Protein AF-A0A836S5X8-F1 (afdb_monomer_lite)

Secondary structure (DSSP, 8-state):
--SHHHHHHHHHHHHTT-HHHHHHT--S-HHHHHHHHTTTS-HHHHHHHHHHTT--HHHHHHHHHHHHTHHHHHT-TTS-HHHHHHHHHHTTTTTSHHHHHHHHHHHHHTT---HHHHHHHHHHHT--GGGS-GGGHHHHHHHHHHHHHT--

Sequence (152 aa):
MSQFTNHLGLRYRYFQKNNFEFLDNLNTENEIKFALWLLNYQDFEIKNICKKLSVPKKYKELAVFGNGFKGFAANFENKTPSQKLEFFNKTDSTRRVERFDKILKVWQLVGIDTKNITQTNTKIKNIDIKKMNMENIIIELKNAKLKICSSL

Foldseek 3Di:
DDDLLVVLQVLLVVCVVPVVVSLVPDPDDPLLSLLLSLAPPDLVVLVVVCVVVVNDPLSSLLNNLLRVCLVCLLCVVVDALVRLLVNCVVNVCLPPVVSNVSSLVSNVSNNRDCPLVVVLSVQLNPPDLVPDDPVPSVVVSVVSSSVSSVPD

pLDDT: mean 87.98, std 14.94, range [31.3, 98.0]

Radius of gyration: 17.33 Å; chains: 1; bounding box: 40×40×46 Å

Structure (mmCIF, N/CA/C/O backbone):
data_AF-A0A836S5X8-F1
#
_entry.id   AF-A0A836S5X8-F1
#
loop_
_atom_site.group_PDB
_atom_site.id
_atom_site.type_symbol
_atom_site.label_atom_id
_atom_site.label_alt_id
_atom_site.label_comp_id
_atom_site.label_asym_id
_atom_site.label_entity_id
_atom_site.label_seq_id
_atom_site.pdbx_PDB_ins_code
_atom_site.Cartn_x
_atom_site.Cartn_y
_atom_site.Cartn_z
_atom_site.occupancy
_atom_site.B_iso_or_equiv
_atom_site.auth_seq_id
_atom_site.auth_comp_id
_atom_site.auth_asym_id
_atom_site.auth_atom_id
_atom_site.pdbx_PDB_model_num
ATOM 1 N N . MET A 1 1 ? 1.441 -23.766 0.324 1.00 43.16 1 MET A N 1
ATOM 2 C CA . MET A 1 1 ? 1.701 -22.337 0.009 1.00 43.16 1 MET A CA 1
ATOM 3 C C . MET A 1 1 ? 2.708 -22.195 -1.149 1.00 43.16 1 MET A C 1
ATOM 5 O O . MET A 1 1 ? 3.751 -21.589 -0.970 1.00 43.16 1 MET A O 1
ATOM 9 N N . SER A 1 2 ? 2.466 -22.795 -2.328 1.00 46.53 2 SER A N 1
ATOM 10 C CA . SER A 1 2 ? 3.604 -23.406 -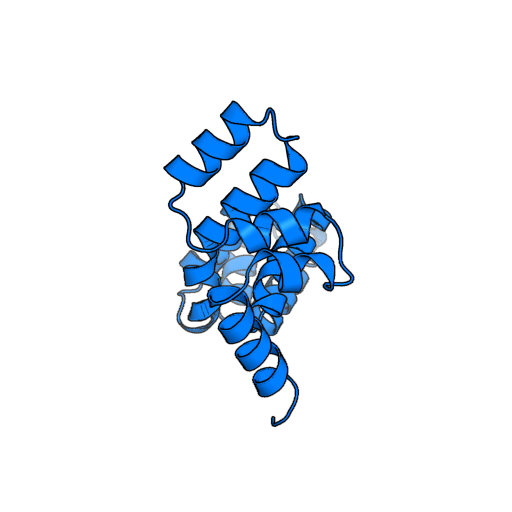3.055 1.00 46.53 2 SER A CA 1
ATOM 11 C C . SER A 1 2 ? 3.786 -23.140 -4.563 1.00 46.53 2 SER A C 1
ATOM 13 O O . SER A 1 2 ? 4.683 -23.750 -5.134 1.00 46.53 2 SER A O 1
ATOM 15 N N . GLN A 1 3 ? 3.028 -22.277 -5.253 1.00 31.30 3 GLN A N 1
ATOM 16 C CA . GLN A 1 3 ? 3.275 -22.065 -6.705 1.00 31.30 3 GLN A CA 1
ATOM 17 C C . GLN A 1 3 ? 3.188 -20.603 -7.183 1.00 31.30 3 GLN A C 1
ATOM 19 O O . GLN A 1 3 ? 3.978 -20.195 -8.033 1.00 31.30 3 GLN A O 1
ATOM 24 N N . PHE A 1 4 ? 2.323 -19.772 -6.592 1.00 34.41 4 PHE A N 1
ATOM 25 C CA . PHE A 1 4 ? 2.141 -18.375 -7.026 1.00 34.41 4 PHE A CA 1
ATOM 26 C C . PHE A 1 4 ? 3.305 -17.434 -6.669 1.00 34.41 4 PHE A C 1
ATOM 28 O O . PHE A 1 4 ? 3.692 -16.592 -7.479 1.00 34.41 4 PHE A O 1
ATOM 35 N N . THR A 1 5 ? 3.912 -17.599 -5.492 1.00 39.84 5 THR A N 1
ATOM 36 C CA . THR A 1 5 ? 5.063 -16.800 -5.033 1.00 39.84 5 THR A CA 1
ATOM 37 C C . THR A 1 5 ? 6.324 -17.054 -5.860 1.00 39.84 5 THR A C 1
ATOM 39 O O . THR A 1 5 ? 7.080 -16.121 -6.127 1.00 39.84 5 THR A O 1
ATOM 42 N N . ASN A 1 6 ? 6.515 -18.283 -6.354 1.00 46.81 6 ASN A N 1
ATOM 43 C CA . ASN A 1 6 ? 7.662 -18.622 -7.198 1.00 46.81 6 ASN A CA 1
ATOM 44 C C . ASN A 1 6 ? 7.575 -17.970 -8.586 1.00 46.81 6 ASN A C 1
ATOM 46 O O . ASN A 1 6 ? 8.584 -17.473 -9.080 1.00 46.81 6 ASN A O 1
ATOM 50 N N . HIS A 1 7 ? 6.390 -17.898 -9.207 1.00 51.22 7 HIS A N 1
ATOM 51 C CA . HIS A 1 7 ? 6.276 -17.307 -10.546 1.00 51.22 7 HIS A CA 1
ATOM 52 C C . HIS A 1 7 ? 6.447 -15.776 -10.539 1.00 51.22 7 HIS A C 1
ATOM 54 O O . HIS A 1 7 ? 7.128 -15.234 -11.410 1.00 51.22 7 HIS A O 1
ATOM 60 N N . LEU A 1 8 ? 5.901 -15.081 -9.532 1.00 51.12 8 LEU A N 1
ATOM 61 C CA . LEU A 1 8 ? 6.064 -13.628 -9.364 1.00 51.12 8 LEU A CA 1
ATOM 62 C C . LEU A 1 8 ? 7.500 -13.246 -8.969 1.00 51.12 8 LEU A C 1
ATOM 64 O O . LEU A 1 8 ? 8.058 -12.299 -9.523 1.00 51.12 8 LEU A O 1
ATOM 68 N N . GLY A 1 9 ? 8.139 -14.025 -8.089 1.00 52.41 9 GLY A N 1
ATOM 69 C CA . GLY A 1 9 ? 9.547 -13.833 -7.728 1.00 52.41 9 GLY A CA 1
ATOM 70 C C . GLY A 1 9 ? 10.507 -14.046 -8.906 1.00 52.41 9 GLY A C 1
ATOM 71 O O . GLY A 1 9 ? 11.461 -13.286 -9.070 1.00 52.41 9 GLY A O 1
ATOM 72 N N . LEU A 1 10 ? 10.232 -15.028 -9.773 1.00 52.22 10 LEU A N 1
ATOM 73 C CA . LEU A 1 10 ? 10.982 -15.245 -11.018 1.00 52.22 10 LEU A CA 1
ATOM 74 C C . LEU A 1 10 ? 10.767 -14.106 -12.027 1.00 52.22 10 LEU A C 1
ATOM 76 O O . LEU A 1 10 ? 11.731 -13.640 -12.632 1.00 52.22 10 LEU A O 1
ATOM 80 N N . ARG A 1 11 ? 9.532 -13.605 -12.159 1.00 53.38 11 ARG A N 1
ATOM 81 C CA . ARG A 1 11 ? 9.198 -12.455 -13.017 1.00 53.38 11 ARG A CA 1
ATOM 82 C C . ARG A 1 11 ? 9.909 -11.171 -12.587 1.00 53.38 11 ARG A C 1
ATOM 84 O O . ARG A 1 11 ? 10.435 -10.464 -13.438 1.00 53.38 11 ARG A O 1
ATOM 91 N N . TYR A 1 12 ? 10.012 -10.904 -11.286 1.00 56.25 12 TYR A N 1
ATOM 92 C CA . TYR A 1 12 ? 10.748 -9.738 -10.787 1.00 56.25 12 TYR A CA 1
ATOM 93 C C . TYR A 1 12 ? 12.271 -9.851 -10.985 1.00 56.25 12 TYR A C 1
ATOM 95 O O . TYR A 1 12 ? 12.935 -8.857 -11.274 1.00 56.25 12 TYR A O 1
ATOM 103 N N . ARG A 1 13 ? 12.848 -11.058 -10.899 1.00 52.72 13 ARG A N 1
ATOM 104 C CA . ARG A 1 13 ? 14.260 -11.275 -11.276 1.00 52.72 13 ARG A CA 1
ATOM 105 C C . ARG A 1 13 ? 14.496 -11.065 -12.775 1.00 52.72 13 ARG A C 1
ATOM 107 O O . ARG A 1 13 ? 15.563 -10.594 -13.152 1.00 52.72 13 ARG A O 1
ATOM 114 N N . TYR A 1 14 ? 13.515 -11.398 -13.616 1.00 51.88 14 TYR A N 1
ATOM 115 C CA . TYR A 1 14 ? 13.572 -11.160 -15.061 1.00 51.88 14 TYR A CA 1
ATOM 116 C C . TYR A 1 14 ? 13.434 -9.671 -15.412 1.00 51.88 14 TYR A C 1
ATOM 118 O O . TYR A 1 14 ? 14.179 -9.183 -16.258 1.00 51.88 14 TYR A O 1
ATOM 126 N N . PHE A 1 15 ? 12.567 -8.938 -14.696 1.00 55.47 15 PHE A N 1
ATOM 127 C CA . PHE A 1 15 ? 12.470 -7.475 -14.771 1.00 55.47 15 PHE A CA 1
ATOM 128 C C . PHE A 1 15 ? 13.860 -6.836 -14.656 1.00 55.47 15 PHE A C 1
ATOM 130 O O . PHE A 1 15 ? 14.281 -6.169 -15.589 1.00 55.47 15 PHE A O 1
ATOM 137 N N . GLN A 1 16 ? 14.652 -7.188 -13.636 1.00 58.62 16 GLN A N 1
ATOM 138 C CA . GLN A 1 16 ? 16.002 -6.630 -13.442 1.00 58.62 16 GLN A CA 1
ATOM 139 C C . GLN A 1 16 ? 16.985 -6.835 -14.617 1.00 58.62 16 GLN A C 1
ATOM 141 O O . GLN A 1 16 ? 17.991 -6.132 -14.670 1.00 58.62 16 GLN A O 1
ATOM 146 N N . LYS A 1 17 ? 16.727 -7.773 -15.542 1.00 58.28 17 LYS A N 1
ATOM 147 C CA . LYS A 1 17 ? 17.563 -8.017 -16.732 1.00 58.28 17 LYS A CA 1
ATOM 148 C C . LYS A 1 17 ? 17.033 -7.357 -18.009 1.00 58.28 17 LYS A C 1
ATOM 150 O O . LYS A 1 17 ? 17.847 -6.927 -18.818 1.00 58.28 17 LYS A O 1
ATOM 155 N N . ASN A 1 18 ? 15.713 -7.280 -18.199 1.00 65.25 18 ASN A N 1
ATOM 156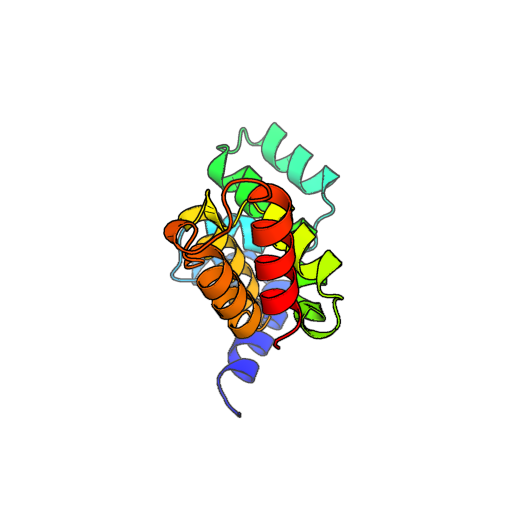 C CA . ASN A 1 18 ? 15.099 -6.619 -19.357 1.00 65.25 18 ASN A CA 1
ATOM 157 C C . ASN A 1 18 ? 13.788 -5.913 -18.961 1.00 65.25 18 ASN A C 1
ATOM 159 O O . ASN A 1 18 ? 12.685 -6.439 -19.135 1.00 65.25 18 ASN A O 1
ATOM 163 N N . ASN A 1 19 ? 13.925 -4.718 -18.374 1.00 68.69 19 ASN A N 1
ATOM 164 C CA . ASN A 1 19 ? 12.821 -3.989 -17.739 1.00 68.69 19 ASN A CA 1
ATOM 165 C C . ASN A 1 19 ? 11.650 -3.710 -18.701 1.00 68.69 19 ASN A C 1
ATOM 167 O O . ASN A 1 19 ? 10.501 -3.821 -18.288 1.00 68.69 19 ASN A O 1
ATOM 171 N N . PHE A 1 20 ? 11.909 -3.354 -19.965 1.00 77.81 20 PHE A N 1
ATOM 172 C CA . PHE A 1 20 ? 10.857 -2.912 -20.893 1.00 77.81 20 PHE A CA 1
ATOM 173 C C . PHE A 1 20 ? 10.057 -4.069 -21.495 1.00 77.81 20 PHE A C 1
ATOM 175 O O . PHE A 1 20 ? 8.834 -4.029 -21.454 1.00 77.81 20 PHE A O 1
ATOM 182 N N . GLU A 1 21 ? 10.715 -5.149 -21.922 1.00 79.88 21 GLU A N 1
ATOM 183 C CA . GLU A 1 21 ? 10.030 -6.334 -22.459 1.00 79.88 21 GLU A CA 1
ATOM 184 C C . GLU A 1 21 ? 9.074 -6.963 -21.430 1.00 79.88 21 GLU A C 1
ATOM 186 O O . GLU A 1 21 ? 7.960 -7.377 -21.759 1.00 79.88 21 GLU A O 1
ATOM 191 N N . PHE A 1 22 ? 9.470 -6.987 -20.151 1.00 81.00 22 PHE A N 1
ATOM 192 C CA . PHE A 1 22 ? 8.583 -7.421 -19.073 1.00 81.00 22 PHE A CA 1
ATOM 193 C C . PHE A 1 22 ? 7.355 -6.510 -18.931 1.00 81.00 22 PHE A C 1
ATOM 195 O O . PHE A 1 22 ? 6.234 -6.999 -18.786 1.00 81.00 22 PHE A O 1
ATOM 202 N N . LEU A 1 23 ? 7.559 -5.190 -18.948 1.00 86.69 23 LEU A N 1
ATOM 203 C CA . LEU A 1 23 ? 6.486 -4.211 -18.773 1.00 86.69 23 LEU A CA 1
ATOM 204 C C . LEU A 1 23 ? 5.523 -4.190 -19.966 1.00 86.69 23 LEU A C 1
ATOM 206 O O . LEU A 1 23 ? 4.311 -4.078 -19.764 1.00 86.69 23 LEU A O 1
ATOM 210 N N . ASP A 1 24 ? 6.030 -4.340 -21.186 1.00 85.75 24 ASP A N 1
ATOM 211 C CA . ASP A 1 24 ? 5.228 -4.356 -22.410 1.00 85.75 24 ASP A CA 1
ATOM 212 C C . ASP A 1 24 ? 4.248 -5.532 -22.399 1.00 85.75 24 ASP A C 1
ATOM 214 O O . ASP A 1 24 ? 3.046 -5.342 -22.596 1.00 85.75 24 ASP A O 1
ATOM 218 N N . ASN A 1 25 ? 4.729 -6.713 -22.003 1.00 86.38 25 ASN A N 1
ATOM 219 C CA . ASN A 1 25 ? 3.935 -7.940 -21.917 1.00 86.38 25 ASN A CA 1
ATOM 220 C C . ASN A 1 25 ? 3.039 -8.032 -20.668 1.00 86.38 25 ASN A C 1
ATOM 222 O O . ASN A 1 25 ? 2.247 -8.969 -20.523 1.00 86.38 25 ASN A O 1
ATOM 226 N N . LEU A 1 26 ? 3.142 -7.083 -19.734 1.00 88.25 26 LEU A N 1
ATOM 227 C CA . LEU A 1 26 ? 2.333 -7.090 -18.523 1.00 88.25 26 LEU A CA 1
ATOM 228 C C . LEU A 1 26 ? 0.910 -6.595 -18.818 1.00 88.25 26 LEU A C 1
ATOM 230 O O . LEU A 1 26 ? 0.707 -5.430 -19.154 1.00 88.25 26 LEU A O 1
ATOM 234 N N . ASN A 1 27 ? -0.100 -7.449 -18.642 1.00 91.06 27 ASN A N 1
ATOM 235 C CA . ASN A 1 27 ? -1.504 -7.064 -18.828 1.00 91.06 27 ASN A CA 1
ATOM 236 C C . ASN A 1 27 ? -2.042 -6.276 -17.614 1.00 91.06 27 ASN A C 1
ATOM 238 O O . ASN A 1 27 ? -2.709 -6.822 -16.734 1.00 91.06 27 ASN A O 1
ATOM 242 N N . THR A 1 28 ? -1.684 -4.995 -17.521 1.00 92.75 28 THR A N 1
ATOM 243 C CA . THR A 1 28 ? -2.115 -4.075 -16.460 1.00 92.75 28 THR A CA 1
ATOM 244 C C . THR A 1 28 ? -2.117 -2.628 -16.953 1.00 92.75 28 THR A C 1
ATOM 246 O O . THR A 1 28 ? -1.553 -2.319 -17.999 1.00 92.75 28 THR A O 1
ATOM 249 N N . GLU A 1 29 ? -2.718 -1.729 -16.176 1.00 94.44 29 GLU A N 1
ATOM 250 C CA . GLU A 1 29 ? -2.772 -0.297 -16.479 1.00 94.44 29 GLU A CA 1
ATOM 251 C C . GLU A 1 29 ? -1.374 0.339 -16.599 1.00 94.44 29 GLU A C 1
ATOM 253 O O . GLU A 1 29 ? -0.447 -0.002 -15.856 1.00 94.44 29 GLU A O 1
ATOM 258 N N . ASN A 1 30 ? -1.238 1.319 -17.496 1.00 94.12 30 ASN A N 1
ATOM 259 C CA . ASN A 1 30 ? 0.031 1.999 -17.767 1.00 94.12 30 ASN A CA 1
ATOM 260 C C . ASN A 1 30 ? 0.589 2.730 -16.539 1.00 94.12 30 ASN A C 1
ATOM 262 O O . ASN A 1 30 ? 1.804 2.801 -16.370 1.00 94.12 30 ASN A O 1
ATOM 266 N N . GLU A 1 31 ? -0.268 3.226 -15.644 1.00 95.19 31 GLU A N 1
ATOM 267 C CA . GLU A 1 31 ? 0.151 3.829 -14.378 1.00 95.19 31 GLU A CA 1
ATOM 268 C C . GLU A 1 31 ? 0.942 2.834 -13.522 1.00 95.19 31 GLU A C 1
ATOM 270 O O . GLU A 1 31 ? 1.974 3.183 -12.949 1.00 95.19 31 GLU A O 1
ATOM 275 N N . ILE A 1 32 ? 0.475 1.585 -13.461 1.00 95.50 32 ILE A N 1
ATOM 276 C CA . ILE A 1 32 ? 1.114 0.511 -12.695 1.00 95.50 32 ILE A CA 1
ATOM 277 C C . ILE A 1 32 ? 2.437 0.126 -13.351 1.00 95.50 32 ILE A C 1
ATOM 279 O O . ILE A 1 32 ? 3.436 -0.007 -12.648 1.00 95.50 32 ILE A O 1
ATOM 283 N N . LYS A 1 33 ? 2.477 0.012 -14.686 1.00 94.56 33 LYS A N 1
ATOM 284 C CA . LYS A 1 33 ? 3.724 -0.243 -15.428 1.00 94.56 33 LYS A CA 1
ATOM 285 C C . LYS A 1 33 ? 4.765 0.845 -15.167 1.00 94.56 33 LYS A C 1
ATOM 287 O O . LYS A 1 33 ? 5.918 0.539 -14.885 1.00 94.56 33 LYS A O 1
ATOM 292 N N . PHE A 1 34 ? 4.350 2.109 -15.190 1.00 94.56 34 PHE A N 1
ATOM 293 C CA . PHE A 1 34 ? 5.224 3.246 -14.909 1.00 94.56 34 PHE A CA 1
ATOM 294 C C . PHE A 1 34 ? 5.764 3.225 -13.473 1.00 94.56 34 PHE A C 1
ATOM 296 O O . PHE A 1 34 ? 6.951 3.447 -13.248 1.00 94.56 34 PHE A O 1
ATOM 303 N N . ALA A 1 35 ? 4.916 2.920 -12.489 1.00 95.44 35 ALA A N 1
ATOM 304 C CA . ALA A 1 35 ? 5.351 2.790 -11.102 1.00 95.44 35 ALA A CA 1
ATOM 305 C C . ALA A 1 35 ? 6.277 1.582 -10.879 1.00 95.44 35 ALA A C 1
ATOM 307 O O . ALA A 1 35 ? 7.201 1.671 -10.075 1.00 95.44 35 ALA A O 1
ATOM 308 N N . LEU A 1 36 ? 6.063 0.478 -11.604 1.00 93.44 36 LEU A N 1
ATOM 309 C CA . LEU A 1 36 ? 6.958 -0.681 -11.599 1.00 93.44 36 LEU A CA 1
ATOM 310 C C . LEU A 1 36 ? 8.315 -0.356 -12.218 1.00 93.44 36 LEU A C 1
ATOM 312 O O . LEU A 1 36 ? 9.333 -0.727 -11.645 1.00 93.44 36 LEU A O 1
ATOM 316 N N . TRP A 1 37 ? 8.336 0.362 -13.344 1.00 92.75 37 TRP A N 1
ATOM 317 C CA . TRP A 1 37 ? 9.571 0.804 -13.992 1.00 92.75 37 TRP A CA 1
ATOM 318 C C . TRP A 1 37 ? 10.466 1.599 -13.039 1.00 92.75 37 TRP A C 1
ATOM 320 O O . TRP A 1 37 ? 11.670 1.370 -12.975 1.00 92.75 37 TRP A O 1
ATOM 330 N N . LEU A 1 38 ? 9.859 2.498 -12.264 1.00 92.94 38 LEU A N 1
ATOM 331 C CA . LEU A 1 38 ? 10.563 3.366 -11.324 1.00 92.94 38 LEU A CA 1
ATOM 332 C C . LEU A 1 38 ? 10.780 2.736 -9.944 1.00 92.94 38 LEU A C 1
ATOM 334 O O . LEU A 1 38 ? 11.282 3.390 -9.028 1.00 92.94 38 LEU A O 1
ATOM 338 N N . LEU A 1 39 ? 10.415 1.469 -9.772 1.00 86.12 39 LEU A N 1
ATOM 339 C CA . LEU A 1 39 ? 10.612 0.775 -8.515 1.00 86.12 39 LEU A CA 1
ATOM 340 C C . LEU A 1 39 ? 12.120 0.561 -8.294 1.00 86.12 39 LEU A C 1
ATOM 342 O O . LEU A 1 39 ? 12.799 0.008 -9.153 1.00 86.12 39 LEU A O 1
ATOM 346 N N . ASN A 1 40 ? 12.625 0.959 -7.121 1.00 85.25 40 ASN A N 1
ATOM 347 C CA . ASN A 1 40 ? 14.043 1.013 -6.709 1.00 85.25 40 ASN A CA 1
ATOM 348 C C . ASN A 1 40 ? 14.835 2.264 -7.127 1.00 85.25 40 ASN A C 1
ATOM 350 O O . ASN A 1 40 ? 16.004 2.369 -6.758 1.00 85.25 40 ASN A O 1
ATOM 354 N N . TYR A 1 41 ? 14.225 3.223 -7.824 1.00 90.19 41 TYR A N 1
ATOM 355 C CA . TYR A 1 41 ? 14.831 4.547 -7.979 1.00 90.19 41 TYR A CA 1
ATOM 356 C C . TYR A 1 41 ? 14.765 5.314 -6.655 1.00 90.19 41 TYR A C 1
ATOM 358 O O . TYR A 1 41 ? 13.893 5.072 -5.817 1.00 90.19 41 TYR A O 1
ATOM 366 N N . GLN A 1 42 ? 15.662 6.274 -6.461 1.00 88.75 42 GLN A N 1
ATOM 367 C CA . GLN A 1 42 ? 15.579 7.198 -5.338 1.00 88.75 42 GLN A CA 1
ATOM 368 C C . GLN A 1 42 ? 14.431 8.191 -5.553 1.00 88.75 42 GLN A C 1
ATOM 370 O O . GLN A 1 42 ? 14.139 8.614 -6.674 1.00 88.75 42 GLN A O 1
ATOM 375 N N . ASP A 1 43 ? 13.801 8.642 -4.468 1.00 88.81 43 ASP A N 1
ATOM 376 C CA . ASP A 1 43 ? 12.647 9.549 -4.540 1.00 88.81 43 ASP A CA 1
ATOM 377 C C . ASP A 1 43 ? 12.937 10.844 -5.319 1.00 88.81 43 ASP A C 1
ATOM 379 O O . ASP A 1 43 ? 12.052 11.383 -5.993 1.00 88.81 43 ASP A O 1
ATOM 383 N N . PHE A 1 44 ? 14.167 11.365 -5.240 1.00 90.62 44 PHE A N 1
ATOM 384 C CA . PHE A 1 44 ? 14.567 12.554 -5.996 1.00 90.62 44 PHE A CA 1
ATOM 385 C C . PHE A 1 44 ? 14.669 12.272 -7.504 1.00 90.62 44 PHE A C 1
ATOM 387 O O . PHE A 1 44 ? 14.307 13.131 -8.310 1.00 90.62 44 PHE A O 1
ATOM 394 N N . GLU A 1 45 ? 15.086 11.067 -7.899 1.00 93.81 45 GLU A N 1
ATOM 395 C CA . GLU A 1 45 ? 15.176 10.645 -9.299 1.00 93.81 45 GLU A CA 1
ATOM 396 C C . GLU A 1 45 ? 13.781 10.498 -9.901 1.00 93.81 45 GLU A C 1
ATOM 398 O O . GLU A 1 45 ? 13.505 11.079 -10.951 1.00 93.81 45 GLU A O 1
ATOM 403 N N . ILE A 1 46 ? 12.864 9.834 -9.186 1.00 93.31 46 ILE A N 1
ATOM 404 C CA . ILE A 1 46 ? 11.454 9.697 -9.586 1.00 93.31 46 ILE A CA 1
ATOM 405 C C . ILE A 1 46 ? 10.837 11.078 -9.820 1.00 93.31 46 ILE A C 1
ATOM 407 O O . ILE A 1 46 ? 10.209 11.327 -10.853 1.00 93.31 46 ILE A O 1
ATOM 411 N N . LYS A 1 47 ? 11.035 12.010 -8.878 1.00 92.44 47 LYS A N 1
ATOM 412 C CA . LYS A 1 47 ? 10.529 13.386 -8.993 1.00 92.44 47 LYS A CA 1
ATOM 413 C C . LYS A 1 47 ? 11.127 14.117 -10.196 1.00 92.44 47 LYS A C 1
ATOM 415 O O . LYS A 1 47 ? 10.382 14.797 -10.903 1.00 92.44 47 LYS A O 1
ATOM 420 N N . ASN A 1 48 ? 12.427 13.965 -10.443 1.00 94.62 48 ASN A N 1
ATOM 421 C CA . ASN A 1 48 ? 13.112 14.588 -11.574 1.00 94.62 48 ASN A CA 1
ATOM 422 C C . ASN A 1 48 ? 12.626 14.034 -12.918 1.00 94.62 48 ASN A C 1
ATOM 424 O O . ASN A 1 48 ? 12.329 14.822 -13.814 1.00 94.62 48 ASN A O 1
ATOM 428 N N . ILE A 1 49 ? 12.479 12.713 -13.046 1.00 94.31 49 ILE A N 1
ATOM 429 C CA . ILE A 1 49 ? 11.921 12.060 -14.241 1.00 94.31 49 ILE A CA 1
ATOM 430 C C . ILE A 1 49 ? 10.500 12.568 -14.492 1.00 94.31 49 ILE A C 1
ATOM 432 O O . ILE A 1 49 ? 10.195 13.043 -15.585 1.00 94.31 49 ILE A O 1
ATOM 436 N N . CYS A 1 50 ? 9.652 12.562 -13.458 1.00 94.94 50 CYS A N 1
ATOM 437 C CA . CYS A 1 50 ? 8.274 13.030 -13.578 1.00 94.94 50 CYS A CA 1
ATOM 438 C C . CYS A 1 50 ? 8.186 14.501 -14.004 1.00 94.94 50 CYS A C 1
ATOM 440 O O . CYS A 1 50 ? 7.282 14.862 -14.754 1.00 94.94 50 CYS A O 1
ATOM 442 N N . LYS A 1 51 ? 9.108 15.352 -13.532 1.00 94.25 51 LYS A N 1
ATOM 443 C CA . LYS A 1 51 ? 9.177 16.767 -13.919 1.00 94.25 51 LYS A CA 1
ATOM 444 C C . LYS A 1 51 ? 9.617 16.930 -15.375 1.00 94.25 51 LYS A C 1
ATOM 446 O O . LYS A 1 51 ? 8.983 17.682 -16.102 1.00 94.25 51 LYS A O 1
ATOM 451 N N . LYS A 1 52 ? 10.680 16.236 -15.794 1.00 95.38 52 LYS A N 1
ATOM 452 C CA . LYS A 1 52 ? 11.233 16.329 -17.156 1.00 95.38 52 LYS A CA 1
ATOM 453 C C . LYS A 1 52 ? 10.252 15.842 -18.222 1.00 95.38 52 LYS A C 1
ATOM 455 O O . LYS A 1 52 ? 10.186 16.430 -19.290 1.00 95.38 52 LYS A O 1
ATOM 460 N N . LEU A 1 53 ? 9.497 14.788 -17.919 1.00 93.44 53 LEU A N 1
ATOM 461 C CA . LEU A 1 53 ? 8.548 14.174 -18.850 1.00 93.44 53 LEU A CA 1
ATOM 462 C C . LEU A 1 53 ? 7.114 14.716 -18.703 1.00 93.44 53 LEU A C 1
ATOM 464 O O . LEU A 1 53 ? 6.196 14.149 -19.288 1.00 93.44 53 LEU A O 1
ATOM 468 N N . SER A 1 54 ? 6.896 15.771 -17.903 1.00 94.31 54 SER A N 1
ATOM 469 C CA . SER A 1 54 ? 5.566 16.360 -17.654 1.00 94.31 54 SER A CA 1
ATOM 470 C C . SER A 1 54 ? 4.501 15.318 -17.281 1.00 94.31 54 SER A C 1
ATOM 472 O O . SER A 1 54 ? 3.367 15.340 -17.760 1.00 94.31 54 SER A O 1
ATOM 474 N N . VAL A 1 55 ? 4.881 14.370 -16.421 1.00 94.25 55 VAL A N 1
ATOM 475 C CA . VAL A 1 55 ? 4.079 13.182 -16.112 1.00 94.25 55 VAL A CA 1
ATOM 476 C C . VAL A 1 55 ? 2.778 13.570 -15.398 1.00 94.25 55 VAL A C 1
ATOM 478 O O . VAL A 1 55 ? 2.824 14.327 -14.418 1.00 94.25 55 VAL A O 1
ATOM 481 N N . PRO A 1 56 ? 1.614 13.015 -15.799 1.00 95.31 56 PRO A N 1
ATOM 482 C CA . PRO A 1 56 ? 0.354 13.302 -15.131 1.00 95.31 56 PRO A CA 1
ATOM 483 C C . PRO A 1 56 ? 0.389 12.937 -13.645 1.00 95.31 56 PRO A C 1
ATOM 485 O O . PRO A 1 56 ? 0.980 11.936 -13.232 1.00 95.31 56 PRO A O 1
ATOM 488 N N . LYS A 1 57 ? -0.330 13.713 -12.828 1.00 92.56 57 LYS A N 1
ATOM 489 C CA . LYS A 1 57 ? -0.331 13.579 -11.363 1.00 92.56 57 LYS A CA 1
ATOM 490 C C . LYS A 1 57 ? -0.580 12.145 -10.876 1.00 92.56 57 LYS A C 1
ATOM 492 O O . LYS A 1 57 ? 0.126 11.692 -9.982 1.00 92.56 57 LYS A O 1
ATOM 497 N N . LYS A 1 58 ? -1.523 11.420 -11.490 1.00 93.44 58 LYS A N 1
ATOM 498 C CA . LYS A 1 58 ? -1.860 10.034 -11.112 1.00 93.44 58 LYS A CA 1
ATOM 499 C C . LYS A 1 58 ? -0.679 9.059 -11.240 1.00 93.44 58 LYS A C 1
ATOM 501 O O . LYS A 1 58 ? -0.483 8.235 -10.355 1.00 93.44 58 LYS A O 1
ATOM 506 N N . TYR A 1 59 ? 0.139 9.203 -12.284 1.00 95.88 59 TYR A N 1
ATOM 507 C CA . TYR A 1 59 ? 1.340 8.391 -12.507 1.00 95.88 59 TYR A CA 1
ATOM 508 C C . TYR A 1 59 ? 2.424 8.741 -11.486 1.00 95.88 59 TYR A C 1
ATOM 510 O O . TYR A 1 59 ? 2.987 7.860 -10.839 1.00 95.88 59 TYR A O 1
ATOM 518 N N . LYS A 1 60 ? 2.673 10.044 -11.300 1.00 94.44 60 LYS A N 1
ATOM 519 C CA . LYS A 1 60 ? 3.664 10.548 -10.344 1.00 94.44 60 LYS A CA 1
ATOM 520 C C . LYS A 1 60 ? 3.361 10.094 -8.918 1.00 94.44 60 LYS A C 1
ATOM 522 O O . LYS A 1 60 ? 4.254 9.615 -8.229 1.00 94.44 60 LYS A O 1
ATOM 527 N N . GLU A 1 61 ? 2.120 10.259 -8.462 1.00 92.81 61 GLU A N 1
ATOM 528 C CA . GLU A 1 61 ? 1.727 9.843 -7.115 1.00 92.81 61 GLU A CA 1
ATOM 529 C C . GLU A 1 61 ? 1.883 8.333 -6.939 1.00 92.81 61 GLU A C 1
ATOM 531 O O . GLU A 1 61 ? 2.459 7.903 -5.944 1.00 92.81 61 GLU A O 1
ATOM 536 N N . LEU A 1 62 ? 1.441 7.531 -7.912 1.00 95.44 62 LEU A N 1
ATOM 537 C CA . LEU A 1 62 ? 1.572 6.079 -7.831 1.00 95.44 62 LEU A CA 1
ATOM 538 C C . LEU A 1 62 ? 3.040 5.633 -7.755 1.00 95.44 62 LEU A C 1
ATOM 540 O O . LEU A 1 62 ? 3.365 4.797 -6.917 1.00 95.44 62 LEU A O 1
ATOM 544 N N . ALA A 1 63 ? 3.930 6.225 -8.556 1.00 95.31 63 ALA A N 1
ATOM 545 C CA . ALA A 1 63 ? 5.362 5.924 -8.512 1.00 95.31 63 ALA A CA 1
ATOM 546 C C . ALA A 1 63 ? 6.000 6.317 -7.167 1.00 95.31 63 ALA A C 1
ATOM 548 O O . ALA A 1 63 ? 6.717 5.519 -6.567 1.00 95.31 63 ALA A O 1
ATOM 549 N N . VAL A 1 64 ? 5.697 7.515 -6.653 1.00 93.75 64 VAL A N 1
ATOM 550 C CA . VAL A 1 64 ? 6.245 7.999 -5.373 1.00 93.75 64 VAL A CA 1
ATOM 551 C C . VAL A 1 64 ? 5.765 7.140 -4.201 1.00 93.75 64 VAL A C 1
ATOM 553 O O . VAL A 1 64 ? 6.580 6.701 -3.395 1.00 93.75 64 VAL A O 1
ATOM 556 N N . PHE A 1 65 ? 4.462 6.865 -4.096 1.00 94.12 65 PHE A N 1
ATOM 557 C CA . PHE A 1 65 ? 3.931 6.052 -2.999 1.00 94.12 65 PHE A CA 1
ATOM 558 C C . PHE A 1 65 ? 4.323 4.576 -3.127 1.00 94.12 65 PHE A C 1
ATOM 560 O O . PHE A 1 65 ? 4.685 3.951 -2.129 1.00 94.12 65 PHE A O 1
ATOM 567 N N . GLY A 1 66 ? 4.279 4.029 -4.346 1.00 92.75 66 GLY A N 1
ATOM 568 C CA . GLY A 1 66 ? 4.668 2.651 -4.633 1.00 92.75 66 GLY A CA 1
ATOM 569 C C . GLY A 1 66 ? 6.125 2.379 -4.270 1.00 92.75 66 GLY A C 1
ATOM 570 O O . GLY A 1 66 ? 6.411 1.368 -3.633 1.00 92.75 66 GLY A O 1
ATOM 571 N N . ASN A 1 67 ? 7.037 3.299 -4.591 1.00 93.06 67 ASN A N 1
ATOM 572 C CA . ASN A 1 67 ? 8.443 3.169 -4.224 1.00 93.06 67 ASN A CA 1
ATOM 573 C C . ASN A 1 67 ? 8.692 3.465 -2.736 1.00 93.06 67 ASN A C 1
ATOM 575 O O . ASN A 1 67 ? 9.228 2.617 -2.020 1.00 93.06 67 ASN A O 1
ATOM 579 N N . GLY A 1 68 ? 8.238 4.623 -2.246 1.00 93.12 68 GLY A N 1
ATOM 580 C CA . GLY A 1 68 ? 8.569 5.122 -0.906 1.00 93.12 68 GLY A CA 1
ATOM 581 C C . GLY A 1 68 ? 8.076 4.235 0.241 1.00 93.12 68 GLY A C 1
ATOM 582 O O . GLY A 1 68 ? 8.705 4.179 1.296 1.00 93.12 68 GLY A O 1
ATOM 583 N N . PHE A 1 69 ? 6.986 3.488 0.041 1.00 95.44 69 PHE A N 1
ATOM 584 C CA . PHE A 1 69 ? 6.457 2.568 1.053 1.00 95.44 69 PHE A CA 1
ATOM 585 C C . PHE A 1 69 ? 6.743 1.088 0.777 1.00 95.44 69 PHE A C 1
ATOM 587 O O . PHE A 1 69 ? 6.358 0.246 1.589 1.00 95.44 69 PHE A O 1
ATOM 594 N N . LYS A 1 70 ? 7.467 0.747 -0.296 1.00 94.50 70 LYS A N 1
ATOM 595 C CA . LYS A 1 70 ? 7.784 -0.647 -0.650 1.00 94.50 70 LYS A CA 1
ATOM 596 C C . LYS A 1 70 ? 8.440 -1.408 0.506 1.00 94.50 70 LYS A C 1
ATOM 598 O O . LYS A 1 70 ? 7.999 -2.497 0.862 1.00 94.50 70 LYS A O 1
ATOM 603 N N . GLY A 1 71 ? 9.471 -0.823 1.121 1.00 94.12 71 GLY A N 1
ATOM 604 C CA . GLY A 1 71 ? 10.186 -1.445 2.242 1.00 94.12 71 GLY A CA 1
ATOM 605 C C . GLY A 1 71 ? 9.332 -1.581 3.506 1.00 94.12 71 GLY A C 1
ATOM 606 O O . GLY A 1 71 ? 9.515 -2.521 4.281 1.00 94.12 71 GLY A O 1
ATOM 607 N N . PHE A 1 72 ? 8.369 -0.674 3.702 1.00 96.44 72 PHE A N 1
ATOM 608 C CA . PHE A 1 72 ? 7.392 -0.783 4.781 1.00 96.44 72 PHE A CA 1
ATOM 609 C C . PHE A 1 72 ? 6.424 -1.938 4.523 1.00 96.44 72 PHE A C 1
ATOM 611 O O . PHE A 1 72 ? 6.236 -2.764 5.410 1.00 96.44 72 PHE A O 1
ATOM 618 N N . ALA A 1 73 ? 5.864 -2.020 3.312 1.00 96.25 73 ALA A N 1
ATOM 619 C CA . ALA A 1 73 ? 4.934 -3.070 2.905 1.00 96.25 73 ALA A CA 1
ATOM 620 C C . ALA A 1 73 ? 5.567 -4.467 2.998 1.00 96.25 73 ALA A C 1
ATOM 622 O O . ALA A 1 73 ? 4.966 -5.371 3.568 1.00 96.25 73 ALA A O 1
ATOM 623 N N . ALA A 1 74 ? 6.813 -4.619 2.540 1.00 95.88 74 ALA A N 1
ATOM 624 C CA . ALA A 1 74 ? 7.556 -5.879 2.631 1.00 95.88 74 ALA A CA 1
ATOM 625 C C . ALA A 1 74 ? 7.797 -6.356 4.076 1.00 95.88 74 ALA A C 1
ATOM 627 O O . ALA A 1 74 ? 7.986 -7.543 4.307 1.00 95.88 74 ALA A O 1
ATOM 628 N N . ASN A 1 75 ? 7.786 -5.440 5.047 1.00 96.19 75 ASN A N 1
ATOM 629 C CA . ASN A 1 75 ? 8.012 -5.733 6.463 1.00 96.19 75 ASN A CA 1
ATOM 630 C C . ASN A 1 75 ? 6.775 -5.433 7.316 1.00 96.19 75 ASN A C 1
ATOM 632 O O . ASN A 1 75 ? 6.922 -5.165 8.509 1.00 96.19 75 ASN A O 1
ATOM 636 N N . PHE A 1 76 ? 5.583 -5.400 6.711 1.00 96.62 76 PHE A N 1
ATOM 637 C CA . PHE A 1 76 ? 4.375 -4.871 7.343 1.00 96.62 76 PHE A CA 1
ATOM 638 C C . PHE A 1 76 ? 4.041 -5.573 8.662 1.00 96.62 76 PHE A C 1
ATOM 640 O O . PHE A 1 76 ? 3.685 -4.908 9.632 1.00 96.62 76 PHE A O 1
ATOM 647 N N . GLU A 1 77 ? 4.195 -6.895 8.724 1.00 94.19 77 GLU A N 1
ATOM 648 C CA . GLU A 1 77 ? 3.861 -7.706 9.903 1.00 94.19 77 GLU A CA 1
ATOM 649 C C . GLU A 1 77 ? 4.677 -7.301 11.132 1.00 94.19 77 GLU A C 1
ATOM 651 O O . GLU A 1 77 ? 4.106 -7.087 12.202 1.00 94.19 77 GLU A O 1
ATOM 656 N N . ASN A 1 78 ? 5.969 -7.033 10.929 1.00 95.12 78 ASN A N 1
ATOM 657 C CA . ASN A 1 78 ? 6.929 -6.647 11.964 1.00 95.12 78 ASN A CA 1
ATOM 658 C C . ASN A 1 78 ? 6.774 -5.190 12.437 1.00 95.12 78 ASN A C 1
ATOM 660 O O . ASN A 1 78 ? 7.539 -4.726 13.282 1.00 95.12 78 ASN A O 1
ATOM 664 N N . LYS A 1 79 ? 5.833 -4.423 11.870 1.00 97.19 79 LYS A N 1
ATOM 665 C CA . LYS A 1 79 ? 5.593 -3.029 12.264 1.00 97.19 79 LYS A CA 1
ATOM 666 C C . LYS A 1 79 ? 4.703 -2.950 13.493 1.00 97.19 79 LYS A C 1
ATOM 668 O O . LYS A 1 79 ? 3.734 -3.698 13.640 1.00 97.19 79 LYS A O 1
ATOM 673 N N . THR A 1 80 ? 4.991 -1.972 14.346 1.00 97.44 80 THR A N 1
ATOM 674 C CA . THR A 1 80 ? 4.152 -1.699 15.513 1.00 97.44 80 THR A CA 1
ATOM 675 C C . THR A 1 80 ? 2.766 -1.203 15.077 1.00 97.44 80 THR A C 1
ATOM 677 O O . THR A 1 80 ? 2.626 -0.637 13.986 1.00 97.44 80 THR A O 1
ATOM 680 N N . PRO A 1 81 ? 1.722 -1.348 15.914 1.00 97.62 81 PRO A N 1
ATOM 681 C CA . PRO A 1 81 ? 0.386 -0.849 15.585 1.00 97.62 81 PRO A CA 1
ATOM 682 C C . PRO A 1 81 ? 0.368 0.643 15.219 1.00 97.62 81 PRO A C 1
ATOM 684 O O . PRO A 1 81 ? -0.299 1.040 14.264 1.00 97.62 81 PRO A O 1
ATOM 687 N N . SER A 1 82 ? 1.159 1.462 15.919 1.00 97.44 82 SER A N 1
ATOM 688 C CA . SER A 1 82 ? 1.303 2.894 15.632 1.00 97.44 82 SER A CA 1
ATOM 689 C C . SER A 1 82 ? 1.927 3.151 14.261 1.00 97.44 82 SER A C 1
ATOM 691 O O . SER A 1 82 ? 1.424 3.986 13.514 1.00 97.44 82 SER A O 1
ATOM 693 N N . GLN A 1 83 ? 2.969 2.399 13.895 1.00 97.81 83 GLN A N 1
ATOM 694 C CA . GLN A 1 83 ? 3.597 2.494 12.575 1.00 97.81 83 GLN A CA 1
ATOM 695 C C . GLN A 1 83 ? 2.632 2.071 11.460 1.00 97.81 83 GLN A C 1
ATOM 697 O O . GLN A 1 83 ? 2.544 2.745 10.435 1.00 97.81 83 GLN A O 1
ATOM 702 N N . LYS A 1 84 ? 1.883 0.976 11.654 1.00 98.00 84 LYS A N 1
ATOM 703 C CA . LYS A 1 84 ? 0.855 0.506 10.707 1.00 98.00 84 LYS A CA 1
ATOM 704 C C . LYS A 1 84 ? -0.225 1.572 10.498 1.00 98.00 84 LYS A C 1
ATOM 706 O O . LYS A 1 84 ? -0.567 1.886 9.360 1.00 98.00 84 LYS A O 1
ATOM 711 N N . LEU A 1 85 ? -0.714 2.184 11.577 1.00 97.31 85 LEU A N 1
ATOM 712 C CA . LEU A 1 85 ? -1.692 3.269 11.500 1.00 97.31 85 LEU A CA 1
ATOM 713 C C . LEU A 1 85 ? -1.132 4.505 10.778 1.00 97.31 85 LEU A C 1
ATOM 715 O O . LEU A 1 85 ? -1.798 5.078 9.916 1.00 97.31 85 LEU A O 1
ATOM 719 N N . GLU A 1 86 ? 0.099 4.905 11.094 1.00 97.56 86 GLU A N 1
ATOM 720 C CA . GLU A 1 86 ? 0.767 6.023 10.427 1.00 97.56 86 GLU A CA 1
ATOM 721 C C . GLU A 1 86 ? 0.920 5.779 8.920 1.00 97.56 86 GLU A C 1
ATOM 723 O O . GLU A 1 86 ? 0.674 6.682 8.120 1.00 97.56 86 GLU A O 1
ATOM 728 N N . PHE A 1 87 ? 1.245 4.550 8.518 1.00 97.25 87 PHE A N 1
ATOM 729 C CA . PHE A 1 87 ? 1.282 4.140 7.117 1.00 97.25 87 PHE A CA 1
ATOM 730 C C . PHE A 1 87 ? -0.069 4.339 6.411 1.00 97.25 87 PHE A C 1
ATOM 732 O O . PHE A 1 87 ? -0.111 4.952 5.340 1.00 97.25 87 PHE A O 1
ATOM 739 N N . PHE A 1 88 ? -1.183 3.899 7.007 1.00 96.88 88 PHE A N 1
ATOM 740 C CA . PHE A 1 88 ? -2.514 4.090 6.411 1.00 96.88 88 PHE A CA 1
ATOM 741 C C . PHE A 1 88 ? -2.904 5.567 6.294 1.00 96.88 88 PHE A C 1
ATOM 743 O O . PHE A 1 88 ? -3.533 5.951 5.304 1.00 96.88 88 PHE A O 1
ATOM 750 N N . ASN A 1 89 ? -2.489 6.395 7.259 1.00 95.25 89 ASN A N 1
ATOM 751 C CA . ASN A 1 89 ? -2.693 7.842 7.221 1.00 95.25 89 ASN A CA 1
ATOM 752 C C . ASN A 1 89 ? -1.853 8.502 6.115 1.00 95.25 89 ASN A C 1
ATOM 754 O O . ASN A 1 89 ? -2.385 9.269 5.315 1.00 95.25 89 ASN A O 1
ATOM 758 N N . LYS A 1 90 ? -0.554 8.182 6.027 1.00 95.44 90 LYS A N 1
ATOM 759 C CA . LYS A 1 90 ? 0.372 8.764 5.040 1.00 95.44 90 LYS A CA 1
ATOM 760 C C . LYS A 1 90 ? 0.020 8.392 3.600 1.00 95.44 90 LYS A C 1
ATOM 762 O O . LYS A 1 90 ? 0.191 9.208 2.700 1.00 95.44 90 LYS A O 1
ATOM 767 N N . THR A 1 91 ? -0.478 7.179 3.379 1.00 93.75 91 THR A N 1
ATOM 768 C CA . THR A 1 91 ? -0.916 6.707 2.052 1.00 93.75 91 THR A CA 1
ATOM 769 C C . THR A 1 91 ? -2.314 7.193 1.668 1.00 93.75 91 THR A C 1
ATOM 771 O O . THR A 1 91 ? -2.715 7.085 0.505 1.00 93.75 91 THR A O 1
ATOM 774 N N . ASP A 1 92 ? -3.045 7.775 2.623 1.00 93.19 92 ASP A N 1
ATOM 775 C CA . ASP A 1 92 ? -4.433 8.204 2.471 1.00 93.19 92 ASP A CA 1
ATOM 776 C C . ASP A 1 92 ? -5.375 7.073 2.013 1.00 93.19 92 ASP A C 1
ATOM 778 O O . ASP A 1 92 ? -6.317 7.268 1.241 1.00 93.19 92 ASP A O 1
ATOM 782 N N . SER A 1 93 ? -5.071 5.863 2.477 1.00 94.88 93 SER A N 1
ATOM 783 C CA . SER A 1 93 ? -5.624 4.583 2.011 1.00 94.88 93 SER A CA 1
ATOM 784 C C . SER A 1 93 ? -7.150 4.457 2.085 1.00 94.88 93 SER A C 1
ATOM 786 O O . SER A 1 93 ? -7.751 3.766 1.261 1.00 94.88 93 SER A O 1
ATOM 788 N N . THR A 1 94 ? -7.800 5.130 3.037 1.00 92.69 94 THR A N 1
ATOM 789 C CA . THR A 1 94 ? -9.258 5.061 3.222 1.00 92.69 94 THR A CA 1
ATOM 790 C C . THR A 1 94 ? -10.024 6.080 2.382 1.00 92.69 94 THR A C 1
ATOM 792 O O . THR A 1 94 ? -11.172 5.820 2.026 1.00 92.69 94 THR A O 1
ATOM 795 N N . ARG A 1 95 ? -9.408 7.222 2.033 1.00 92.69 95 ARG A N 1
ATOM 796 C CA . ARG A 1 95 ? -10.029 8.266 1.193 1.00 92.69 95 ARG A CA 1
ATOM 797 C C . ARG A 1 95 ? -9.679 8.118 -0.286 1.00 92.69 95 ARG A C 1
ATOM 799 O O . ARG A 1 95 ? -10.475 8.491 -1.140 1.00 92.69 95 ARG A O 1
ATOM 806 N N . ARG A 1 96 ? -8.497 7.583 -0.611 1.00 93.69 96 ARG A N 1
ATOM 807 C CA . ARG A 1 96 ? -7.980 7.420 -1.983 1.00 93.69 96 ARG A CA 1
ATOM 808 C C . ARG A 1 96 ? -7.908 5.945 -2.374 1.00 93.69 96 ARG A C 1
ATOM 810 O O . ARG A 1 96 ? -6.858 5.469 -2.797 1.00 93.69 96 ARG A O 1
ATOM 817 N N . VAL A 1 97 ? -9.039 5.250 -2.233 1.00 93.75 97 VAL A N 1
ATOM 818 C CA . VAL A 1 97 ? -9.160 3.787 -2.376 1.00 93.75 97 VAL A CA 1
ATOM 819 C C . VAL A 1 97 ? -8.564 3.287 -3.693 1.00 93.75 97 VAL A C 1
ATOM 821 O O . VAL A 1 97 ? -7.634 2.494 -3.662 1.00 93.75 97 VAL A O 1
ATOM 824 N N . GLU A 1 98 ? -8.985 3.839 -4.835 1.00 94.75 98 GLU A N 1
ATOM 825 C CA . GLU A 1 98 ? -8.494 3.399 -6.152 1.00 94.75 98 GLU A CA 1
ATOM 826 C C . GLU A 1 98 ? -6.966 3.546 -6.294 1.00 94.75 98 GLU A C 1
ATOM 828 O O . GLU A 1 98 ? -6.287 2.672 -6.829 1.00 94.75 98 GLU A O 1
ATOM 833 N N . ARG A 1 99 ? -6.388 4.640 -5.775 1.00 95.56 99 ARG A N 1
ATOM 834 C CA . ARG A 1 99 ? -4.930 4.838 -5.792 1.00 95.56 99 ARG A CA 1
ATOM 835 C C . ARG A 1 99 ? -4.237 3.818 -4.895 1.00 95.56 99 ARG A C 1
ATOM 837 O O . ARG A 1 99 ? -3.195 3.294 -5.277 1.00 95.56 99 ARG A O 1
ATOM 844 N N . PHE A 1 100 ? -4.795 3.556 -3.716 1.00 96.81 100 PHE A N 1
ATOM 845 C CA . PHE A 1 100 ? -4.243 2.582 -2.783 1.00 96.81 100 PHE A CA 1
ATOM 846 C C . PHE A 1 100 ? -4.283 1.163 -3.358 1.00 96.81 100 PHE A C 1
ATOM 848 O O . PHE A 1 100 ? -3.275 0.469 -3.294 1.00 96.81 100 PHE A O 1
ATOM 855 N N . ASP A 1 101 ? -5.365 0.779 -4.033 1.00 96.62 101 ASP A N 1
ATOM 856 C CA . ASP A 1 101 ? -5.473 -0.518 -4.707 1.00 96.62 101 ASP A CA 1
ATOM 857 C C . ASP A 1 101 ? -4.405 -0.681 -5.800 1.00 96.62 101 ASP A C 1
ATOM 859 O O . ASP A 1 101 ? -3.749 -1.722 -5.887 1.00 96.62 101 ASP A O 1
ATOM 863 N N . LYS A 1 102 ? -4.132 0.376 -6.580 1.00 97.31 102 LYS A N 1
ATOM 864 C CA . LYS A 1 102 ? -3.035 0.367 -7.566 1.00 97.31 102 LYS A CA 1
ATOM 865 C C . LYS A 1 102 ? -1.663 0.240 -6.905 1.00 97.31 102 LYS A C 1
ATOM 867 O O . LYS A 1 102 ? -0.817 -0.485 -7.422 1.00 97.31 102 LYS A O 1
ATOM 872 N N . ILE A 1 103 ? -1.441 0.892 -5.760 1.00 96.88 103 ILE A N 1
ATOM 873 C CA . ILE A 1 103 ? -0.198 0.751 -4.980 1.00 96.88 103 ILE A CA 1
ATOM 874 C C . ILE A 1 103 ? -0.022 -0.707 -4.518 1.00 96.88 103 ILE A C 1
ATOM 876 O O . ILE A 1 103 ? 1.048 -1.285 -4.709 1.00 96.88 103 ILE A O 1
ATOM 880 N N . LEU A 1 104 ? -1.072 -1.327 -3.968 1.00 97.12 104 LEU A N 1
ATOM 881 C CA . LEU A 1 104 ? -1.037 -2.731 -3.543 1.00 97.12 104 LEU A CA 1
ATOM 882 C C . LEU A 1 104 ? -0.732 -3.662 -4.724 1.00 97.12 104 LEU A C 1
ATOM 884 O O . LEU A 1 104 ? 0.082 -4.574 -4.586 1.00 97.12 104 LEU A O 1
ATOM 888 N N . LYS A 1 105 ? -1.326 -3.407 -5.895 1.00 96.38 105 LYS A N 1
ATOM 889 C CA . LYS A 1 105 ? -1.084 -4.182 -7.120 1.00 96.38 105 LYS A CA 1
ATOM 890 C C . LYS A 1 105 ? 0.365 -4.068 -7.606 1.00 96.38 105 LYS A C 1
ATOM 892 O O . LYS A 1 105 ? 0.954 -5.083 -7.967 1.00 96.38 105 LYS A O 1
ATOM 897 N N . VAL A 1 106 ? 0.978 -2.879 -7.546 1.00 95.56 106 VAL A N 1
ATOM 898 C CA . VAL A 1 106 ? 2.420 -2.700 -7.825 1.00 95.56 106 VAL A CA 1
ATOM 899 C C . VAL A 1 106 ? 3.265 -3.609 -6.923 1.00 95.56 106 VAL A C 1
ATOM 901 O O . VAL A 1 106 ? 4.168 -4.288 -7.405 1.00 95.56 106 VAL A O 1
ATOM 904 N N . TRP A 1 107 ? 2.961 -3.672 -5.626 1.00 95.62 107 TRP A N 1
ATOM 905 C CA . TRP A 1 107 ? 3.699 -4.512 -4.675 1.00 95.62 107 TRP A CA 1
ATOM 906 C C . TRP A 1 107 ? 3.488 -6.013 -4.895 1.00 95.62 107 TRP A C 1
ATOM 908 O O . TRP A 1 107 ? 4.458 -6.773 -4.886 1.00 95.62 107 TRP A O 1
ATOM 918 N N . GLN A 1 108 ? 2.257 -6.439 -5.176 1.00 95.38 108 GLN A N 1
ATOM 919 C CA . GLN A 1 108 ? 1.952 -7.831 -5.523 1.00 95.38 108 GLN A CA 1
ATOM 920 C C . 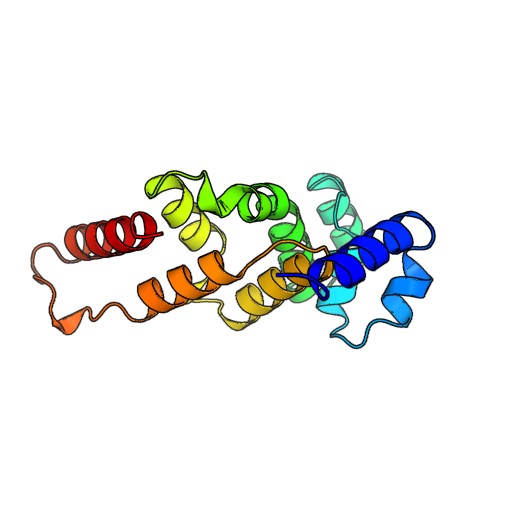GLN A 1 108 ? 2.737 -8.296 -6.755 1.00 95.38 108 GLN A C 1
ATOM 922 O O . GLN A 1 108 ? 3.271 -9.404 -6.773 1.00 95.38 108 GLN A O 1
ATOM 927 N N . LEU A 1 109 ? 2.861 -7.432 -7.769 1.00 92.38 109 LEU A N 1
ATOM 928 C CA . LEU A 1 109 ? 3.582 -7.727 -9.011 1.00 92.38 109 LEU A CA 1
ATOM 929 C C . LEU A 1 109 ? 5.089 -7.936 -8.808 1.00 92.38 109 LEU A C 1
ATOM 931 O O . LEU A 1 109 ? 5.729 -8.567 -9.647 1.00 92.38 109 LEU A O 1
ATOM 935 N N . VAL A 1 110 ? 5.641 -7.476 -7.682 1.00 89.75 110 VAL A N 1
ATOM 936 C CA . VAL A 1 110 ? 7.039 -7.716 -7.284 1.00 89.75 110 VAL A CA 1
ATOM 937 C C . VAL A 1 110 ? 7.179 -8.713 -6.131 1.00 89.75 110 VAL A C 1
ATOM 939 O O . VAL A 1 110 ? 8.251 -8.831 -5.541 1.00 89.75 110 VAL A O 1
ATOM 942 N N . GLY A 1 111 ? 6.107 -9.448 -5.821 1.00 91.81 111 GLY A N 1
ATOM 943 C CA . GLY A 1 111 ? 6.116 -10.552 -4.862 1.00 91.81 111 GLY A CA 1
ATOM 944 C C . GLY A 1 111 ? 5.960 -10.153 -3.393 1.00 91.81 111 GLY A C 1
ATOM 945 O O . GLY A 1 111 ? 6.205 -10.984 -2.525 1.00 91.81 111 GLY A O 1
ATOM 946 N N . ILE A 1 112 ? 5.557 -8.917 -3.093 1.00 94.69 112 ILE A N 1
ATOM 947 C CA . ILE A 1 112 ? 5.214 -8.507 -1.724 1.00 94.69 112 ILE A CA 1
ATOM 948 C C . ILE A 1 112 ? 3.788 -8.975 -1.416 1.00 94.69 112 ILE A C 1
ATOM 950 O O . ILE A 1 112 ? 2.854 -8.646 -2.152 1.00 94.69 112 ILE A O 1
ATOM 954 N N . ASP A 1 113 ? 3.610 -9.714 -0.317 1.00 94.75 113 ASP A N 1
ATOM 955 C CA . ASP A 1 113 ? 2.279 -10.093 0.162 1.00 94.75 113 ASP A CA 1
ATOM 956 C C . ASP A 1 113 ? 1.562 -8.873 0.758 1.00 94.75 113 ASP A C 1
ATOM 958 O O . ASP A 1 113 ? 2.013 -8.252 1.721 1.00 94.75 113 ASP A O 1
ATOM 962 N N . THR A 1 114 ? 0.422 -8.519 0.169 1.00 96.62 114 THR A N 1
ATOM 963 C CA . THR A 1 114 ? -0.403 -7.385 0.592 1.00 96.62 114 THR A CA 1
ATOM 964 C C . THR A 1 114 ? -1.706 -7.803 1.269 1.00 96.62 114 THR A C 1
ATOM 966 O O . THR A 1 114 ? -2.536 -6.944 1.582 1.00 96.62 114 THR A O 1
ATOM 969 N N . LYS A 1 115 ? -1.916 -9.099 1.532 1.00 96.19 115 LYS A N 1
ATOM 970 C CA . LYS A 1 115 ? -3.153 -9.626 2.125 1.00 96.19 115 LYS A CA 1
ATOM 971 C C . LYS A 1 115 ? -3.454 -8.973 3.473 1.00 96.19 115 LYS A C 1
ATOM 973 O O . LYS A 1 115 ? -4.537 -8.417 3.659 1.00 96.19 115 LYS A O 1
ATOM 978 N N . ASN A 1 116 ? -2.475 -8.962 4.375 1.00 96.12 116 ASN A N 1
ATOM 979 C CA . ASN A 1 116 ? -2.623 -8.397 5.718 1.00 96.12 116 ASN A CA 1
ATOM 980 C C . ASN A 1 116 ? -2.801 -6.870 5.693 1.00 96.12 116 ASN A C 1
ATOM 982 O O . ASN A 1 116 ? -3.596 -6.322 6.463 1.00 96.12 116 ASN A O 1
ATOM 986 N N . ILE A 1 117 ? -2.153 -6.179 4.749 1.00 97.69 117 ILE A N 1
ATOM 987 C CA . ILE A 1 117 ? -2.353 -4.739 4.516 1.00 97.69 117 ILE A CA 1
ATOM 988 C C . ILE A 1 117 ? -3.803 -4.470 4.096 1.00 97.69 117 ILE A C 1
ATOM 990 O O . ILE A 1 117 ? -4.477 -3.621 4.681 1.00 97.69 117 ILE A O 1
ATOM 994 N N . THR A 1 118 ? -4.292 -5.233 3.116 1.00 97.00 118 THR A N 1
ATOM 995 C CA . THR A 1 118 ? -5.647 -5.109 2.563 1.00 97.00 118 THR A CA 1
ATOM 996 C C . THR A 1 118 ? -6.697 -5.350 3.643 1.00 97.00 118 THR A C 1
ATOM 998 O O . THR A 1 118 ? -7.560 -4.505 3.865 1.00 97.00 118 THR A O 1
ATOM 1001 N N . GLN A 1 119 ? -6.580 -6.455 4.386 1.00 96.56 119 GLN A N 1
ATOM 1002 C CA . GLN A 1 119 ? -7.517 -6.807 5.455 1.00 96.56 119 GLN A CA 1
ATOM 1003 C C . GLN A 1 119 ? -7.570 -5.746 6.558 1.00 96.56 119 GLN A C 1
ATOM 1005 O O . GLN A 1 119 ? -8.652 -5.390 7.029 1.00 96.56 119 GLN A O 1
ATOM 1010 N N . THR A 1 120 ? -6.414 -5.210 6.952 1.00 97.19 120 THR A N 1
ATOM 1011 C CA . THR A 1 120 ? -6.339 -4.156 7.972 1.00 97.19 120 THR A CA 1
ATOM 1012 C C . THR A 1 120 ? -7.003 -2.874 7.486 1.00 97.19 120 THR A C 1
ATOM 1014 O O . THR A 1 120 ? -7.815 -2.300 8.211 1.00 97.19 120 THR A O 1
ATOM 1017 N N . ASN A 1 121 ? -6.737 -2.456 6.243 1.00 96.81 121 ASN A N 1
ATOM 1018 C CA . ASN A 1 121 ? -7.369 -1.272 5.662 1.00 96.81 121 ASN A CA 1
ATOM 1019 C C . ASN A 1 121 ? -8.897 -1.424 5.577 1.00 96.81 121 ASN A C 1
ATOM 1021 O O . ASN A 1 121 ? -9.631 -0.508 5.944 1.00 96.81 121 ASN A O 1
ATOM 1025 N N . THR A 1 122 ? -9.390 -2.597 5.163 1.00 95.75 122 THR A N 1
ATOM 1026 C CA . THR A 1 122 ? -10.830 -2.897 5.125 1.00 95.75 122 THR A CA 1
ATOM 1027 C C . THR A 1 122 ? -11.461 -2.797 6.512 1.00 95.75 122 THR A C 1
ATOM 1029 O O . THR A 1 122 ? -12.492 -2.144 6.664 1.00 95.75 122 THR A O 1
ATOM 1032 N N . LYS A 1 123 ? -10.830 -3.378 7.543 1.00 96.25 123 LYS A N 1
ATOM 1033 C CA . LYS A 1 123 ? -11.301 -3.263 8.933 1.00 96.25 123 LYS A CA 1
ATOM 1034 C C . LYS A 1 123 ? -11.340 -1.802 9.396 1.00 96.25 123 LYS A C 1
ATOM 1036 O O . LYS A 1 123 ? -12.329 -1.392 9.991 1.00 96.25 123 LYS A O 1
ATOM 1041 N N . ILE A 1 124 ? -10.306 -1.007 9.094 1.00 95.38 124 ILE A N 1
ATOM 1042 C CA . ILE A 1 124 ? -10.254 0.427 9.435 1.00 95.38 124 ILE A CA 1
ATOM 1043 C C . ILE A 1 124 ? -11.375 1.207 8.738 1.00 95.38 124 ILE A C 1
ATOM 1045 O O . ILE A 1 124 ? -12.011 2.056 9.361 1.00 95.38 124 ILE A O 1
ATOM 1049 N N . LYS A 1 125 ? -11.618 0.938 7.452 1.00 93.50 125 LYS A N 1
ATOM 1050 C CA . LYS A 1 125 ? -12.662 1.604 6.661 1.00 93.50 125 LYS A CA 1
ATOM 1051 C C . LYS A 1 125 ? -14.071 1.306 7.186 1.00 93.50 125 LYS A C 1
ATOM 1053 O O . LYS A 1 125 ? -14.939 2.165 7.092 1.00 93.50 125 LYS A O 1
ATOM 1058 N N . ASN A 1 126 ? -14.272 0.119 7.753 1.00 93.81 126 ASN A N 1
ATOM 1059 C CA . ASN A 1 126 ? -15.571 -0.365 8.220 1.00 93.81 126 ASN A CA 1
ATOM 1060 C C . ASN A 1 126 ? -15.834 -0.097 9.712 1.00 93.81 126 ASN A C 1
ATOM 1062 O O . ASN A 1 126 ? -16.755 -0.683 10.280 1.00 93.81 126 ASN A O 1
ATOM 1066 N N . ILE A 1 127 ? -15.037 0.754 10.368 1.00 93.38 127 ILE A N 1
ATOM 1067 C CA . ILE A 1 127 ? -15.311 1.164 11.748 1.00 93.38 127 ILE A CA 1
ATOM 1068 C C . ILE A 1 127 ? -16.670 1.875 11.801 1.00 93.38 127 ILE A C 1
ATOM 1070 O O . ILE A 1 127 ? -16.879 2.894 11.144 1.00 93.38 127 ILE A O 1
ATOM 1074 N N . ASP A 1 128 ? -17.576 1.346 12.619 1.00 91.00 128 ASP A N 1
ATOM 1075 C CA . ASP A 1 128 ? -18.898 1.922 12.842 1.00 91.00 128 ASP A CA 1
ATOM 1076 C C . ASP A 1 128 ? -18.820 3.075 13.852 1.00 91.00 128 ASP A C 1
ATOM 1078 O O . ASP A 1 128 ? -18.893 2.882 15.066 1.00 91.00 128 ASP A O 1
ATOM 1082 N N . ILE A 1 129 ? -18.650 4.290 13.330 1.00 88.44 129 ILE A N 1
ATOM 1083 C CA . ILE A 1 129 ? -18.528 5.515 14.130 1.00 88.44 129 ILE A CA 1
ATOM 1084 C C . ILE A 1 129 ? -19.822 5.810 14.909 1.00 88.44 129 ILE A C 1
ATOM 1086 O O . ILE A 1 129 ? -19.772 6.438 15.961 1.00 88.44 129 ILE A O 1
ATOM 1090 N N . LYS A 1 130 ? -20.986 5.319 14.455 1.00 87.94 130 LYS A N 1
ATOM 1091 C CA . LYS A 1 130 ? -22.278 5.588 15.114 1.00 87.94 130 LYS A CA 1
ATOM 1092 C C . LYS A 1 130 ? -22.400 4.933 16.491 1.00 87.94 130 LYS A C 1
ATOM 1094 O O . LYS A 1 130 ? -23.268 5.317 17.264 1.00 87.94 130 LYS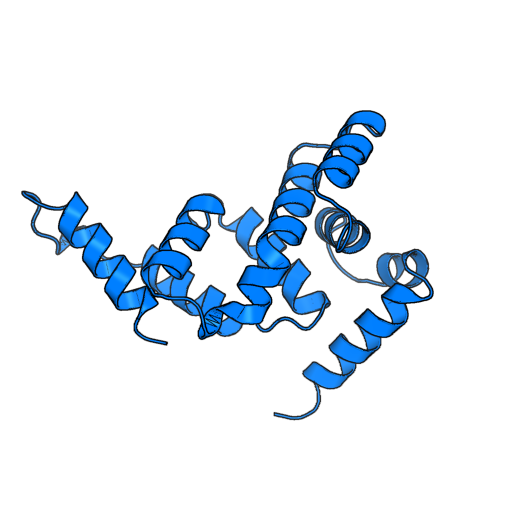 A O 1
ATOM 1099 N N . LYS A 1 131 ? -21.558 3.939 16.784 1.00 87.62 131 LYS A N 1
ATOM 1100 C CA . LYS A 1 131 ? -21.520 3.229 18.071 1.00 87.62 131 LYS A CA 1
ATOM 1101 C C . LYS A 1 131 ? -20.499 3.807 19.054 1.00 87.62 131 LYS A C 1
ATOM 1103 O O . LYS A 1 131 ? -20.322 3.235 20.124 1.00 87.62 131 LYS A O 1
ATOM 1108 N N . MET A 1 132 ? -19.799 4.879 18.680 1.00 90.81 132 MET A N 1
ATOM 1109 C CA . MET A 1 132 ? -18.753 5.492 19.500 1.00 90.81 132 MET A CA 1
ATOM 1110 C C . MET A 1 132 ? -19.318 6.547 20.449 1.00 90.81 132 MET A C 1
ATOM 1112 O O . MET A 1 132 ? -20.309 7.211 20.141 1.00 90.81 132 MET A O 1
ATOM 1116 N N . ASN A 1 133 ? -18.650 6.736 21.585 1.00 87.69 133 ASN A N 1
ATOM 1117 C CA . ASN A 1 133 ? -18.893 7.868 22.462 1.00 87.69 133 ASN A CA 1
ATOM 1118 C C . ASN A 1 133 ? -18.527 9.168 21.732 1.00 87.69 133 ASN A C 1
ATOM 1120 O O . ASN A 1 133 ? -17.359 9.444 21.440 1.00 87.69 133 ASN A O 1
ATOM 1124 N N . MET A 1 134 ? -19.543 9.987 21.467 1.00 84.50 134 MET A N 1
ATOM 1125 C CA . MET A 1 134 ? -19.400 11.238 20.728 1.00 84.50 134 MET A CA 1
ATOM 1126 C C . MET A 1 134 ? -18.566 12.286 21.473 1.00 84.50 134 MET A C 1
ATOM 1128 O O . MET A 1 134 ? -17.901 13.086 20.818 1.00 84.50 134 MET A O 1
ATOM 1132 N N . GLU A 1 135 ? -18.531 12.256 22.809 1.00 89.06 135 GLU A N 1
ATOM 1133 C CA . GLU A 1 135 ? -17.758 13.208 23.622 1.00 89.06 135 GLU A CA 1
ATOM 1134 C C . GLU A 1 135 ? -16.244 13.055 23.410 1.00 89.06 135 GLU A C 1
ATOM 1136 O O . GLU A 1 135 ? -15.502 14.028 23.498 1.00 89.06 135 GLU A O 1
ATOM 1141 N N . ASN A 1 136 ? -15.783 11.844 23.070 1.00 90.56 136 ASN A N 1
ATOM 1142 C CA . ASN A 1 136 ? -14.367 11.511 22.885 1.00 90.56 136 ASN A CA 1
ATOM 1143 C C . ASN A 1 136 ? -14.085 10.797 21.553 1.00 90.56 136 ASN A C 1
ATOM 1145 O O . ASN A 1 136 ? -13.108 10.053 21.424 1.00 90.56 136 ASN A O 1
ATOM 1149 N N . ILE A 1 137 ? -14.907 11.053 20.533 1.00 90.50 137 ILE A N 1
ATOM 1150 C CA . ILE A 1 137 ? -14.905 10.333 19.250 1.00 90.50 137 ILE A CA 1
ATOM 1151 C C . ILE A 1 137 ? -13.528 10.249 18.577 1.00 90.50 137 ILE A C 1
ATOM 1153 O O . ILE A 1 137 ? -13.179 9.231 17.982 1.00 90.50 137 ILE A O 1
ATOM 1157 N N . ILE A 1 138 ? -12.701 11.292 18.698 1.00 91.00 138 ILE A N 1
ATOM 1158 C CA . ILE A 1 138 ? -11.347 11.319 18.125 1.00 91.00 138 ILE A CA 1
ATOM 1159 C C . ILE A 1 138 ? -10.453 10.263 18.792 1.00 91.00 138 ILE A C 1
ATOM 1161 O O . ILE A 1 138 ? -9.721 9.540 18.109 1.00 91.00 138 ILE A O 1
ATOM 1165 N N . ILE A 1 139 ? -10.515 10.170 20.122 1.00 93.31 139 ILE A N 1
ATOM 1166 C CA . ILE A 1 139 ? -9.725 9.230 20.921 1.00 93.31 139 ILE A CA 1
ATOM 1167 C C . ILE A 1 139 ? -10.236 7.809 20.687 1.00 93.31 139 ILE A C 1
ATOM 1169 O O . ILE A 1 139 ? -9.436 6.911 20.417 1.00 93.31 139 ILE A O 1
ATOM 1173 N N . GLU A 1 140 ? -11.554 7.609 20.703 1.00 94.00 140 GLU A N 1
ATOM 1174 C CA . GLU A 1 140 ? -12.153 6.298 20.448 1.00 94.00 140 GLU A CA 1
ATOM 1175 C C . GLU A 1 140 ? -11.818 5.769 19.056 1.00 94.00 140 GLU A C 1
ATOM 1177 O O . GLU A 1 140 ? -11.377 4.626 18.912 1.00 94.00 140 GLU A O 1
ATOM 1182 N N . LEU A 1 141 ? -11.928 6.615 18.029 1.00 93.69 141 LEU A N 1
ATOM 1183 C CA . LEU A 1 141 ? -11.594 6.235 16.664 1.00 93.69 141 LEU A CA 1
ATOM 1184 C C . LEU A 1 141 ? -10.110 5.883 16.525 1.00 93.69 141 LEU A C 1
ATOM 1186 O O . LEU A 1 141 ? -9.762 4.910 15.851 1.00 93.69 141 LEU A O 1
ATOM 1190 N N . LYS A 1 142 ? -9.219 6.649 17.164 1.00 94.88 142 LYS A N 1
ATOM 1191 C CA . LYS A 1 142 ? -7.783 6.345 17.177 1.00 94.88 142 LYS A CA 1
ATOM 1192 C C . LYS A 1 142 ? -7.510 4.998 17.850 1.00 94.88 142 LYS A C 1
ATOM 1194 O O . LYS A 1 142 ? -6.788 4.179 17.282 1.00 94.88 142 LYS A O 1
ATOM 1199 N N . ASN A 1 143 ? -8.116 4.742 19.007 1.00 94.94 143 ASN A N 1
ATOM 1200 C CA . ASN A 1 143 ? -7.945 3.496 19.754 1.00 94.94 143 ASN A CA 1
ATOM 1201 C C . ASN A 1 143 ? -8.500 2.288 18.988 1.00 94.94 143 ASN A C 1
ATOM 1203 O O . ASN A 1 143 ? -7.837 1.253 18.913 1.00 94.94 143 ASN A O 1
ATOM 1207 N N . ALA A 1 144 ? -9.657 2.430 18.338 1.00 95.44 144 ALA A N 1
ATOM 1208 C CA . ALA A 1 144 ? -10.227 1.395 17.479 1.00 95.44 144 ALA A CA 1
ATOM 1209 C C . ALA A 1 144 ? -9.282 1.036 16.320 1.00 95.44 144 ALA A C 1
ATOM 1211 O O . ALA A 1 144 ? -9.017 -0.141 16.068 1.00 95.44 144 ALA A O 1
ATOM 1212 N N . LYS A 1 145 ? -8.704 2.042 15.651 1.00 96.19 145 LYS A N 1
ATOM 1213 C CA . LYS A 1 145 ? -7.723 1.827 14.577 1.00 96.19 145 LYS A CA 1
ATOM 1214 C C . LYS A 1 145 ? -6.445 1.150 15.076 1.00 96.19 145 LYS A C 1
ATOM 1216 O O . LYS A 1 145 ? -5.946 0.247 14.407 1.00 96.19 145 LYS A O 1
ATOM 1221 N N . LEU A 1 146 ? -5.932 1.546 16.243 1.00 97.00 146 LEU A N 1
ATOM 1222 C CA . LEU A 1 146 ? -4.760 0.914 16.858 1.00 97.00 146 LEU A CA 1
ATOM 1223 C C . LEU A 1 146 ? -5.027 -0.555 17.208 1.00 97.00 146 LEU A C 1
ATOM 1225 O O . LEU A 1 146 ? -4.202 -1.405 16.883 1.00 97.00 146 LEU A O 1
ATOM 1229 N N . LYS A 1 147 ? -6.200 -0.862 17.775 1.00 96.31 147 LYS A N 1
ATOM 1230 C CA . LYS A 1 147 ? -6.631 -2.235 18.081 1.00 96.31 147 LYS A CA 1
ATOM 1231 C C . LYS A 1 147 ? -6.726 -3.106 16.827 1.00 96.31 147 LYS A C 1
ATOM 1233 O O . LYS A 1 147 ? -6.343 -4.271 16.839 1.00 96.31 147 LYS A O 1
ATOM 1238 N N . ILE A 1 148 ? -7.212 -2.548 15.719 1.00 96.88 148 ILE A N 1
ATOM 1239 C CA . ILE A 1 148 ? -7.215 -3.246 14.429 1.00 96.88 148 ILE A CA 1
ATOM 1240 C C . ILE A 1 148 ? -5.776 -3.517 13.966 1.00 96.88 148 ILE A C 1
ATOM 1242 O O . ILE A 1 148 ? -5.465 -4.643 13.580 1.00 96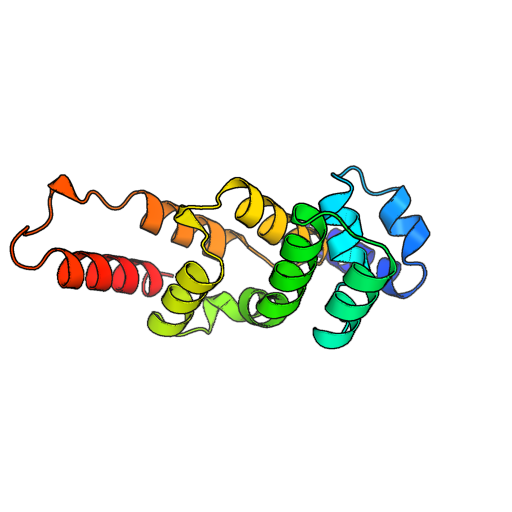.88 148 ILE A O 1
ATOM 1246 N N . CYS A 1 149 ? -4.885 -2.528 14.068 1.00 95.88 149 CYS A N 1
ATOM 1247 C CA . CYS A 1 149 ? -3.478 -2.657 13.674 1.00 95.88 149 CYS A CA 1
ATOM 1248 C C . CYS A 1 149 ? -2.663 -3.629 14.551 1.00 95.88 149 CYS A C 1
ATOM 1250 O O . CYS A 1 149 ? -1.597 -4.066 14.119 1.00 95.88 149 CYS A O 1
ATOM 1252 N N . SER A 1 150 ? -3.138 -3.968 15.754 1.00 92.75 150 SER A N 1
ATOM 1253 C CA . SER A 1 150 ? -2.528 -4.970 16.642 1.00 92.75 150 SER A CA 1
ATOM 1254 C C . SER A 1 150 ? -3.086 -6.387 16.470 1.00 92.75 150 SER A C 1
ATOM 1256 O O . SER A 1 150 ? -2.580 -7.302 17.102 1.00 92.75 150 SER A O 1
ATOM 1258 N N . SER 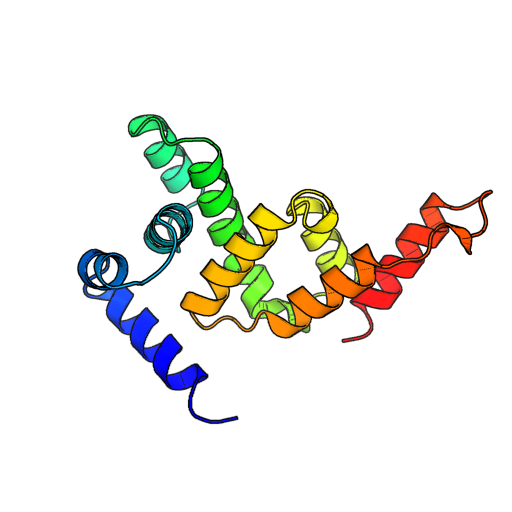A 1 151 ? -4.144 -6.572 15.674 1.00 80.25 151 SER A N 1
ATOM 1259 C CA . SER A 1 151 ? -4.896 -7.838 15.557 1.00 80.25 151 SER A CA 1
ATOM 1260 C C . SER A 1 151 ? -4.434 -8.755 14.412 1.00 80.25 151 SER A C 1
ATOM 1262 O O . SER A 1 151 ? -5.247 -9.501 13.860 1.00 80.25 151 SER A O 1
ATOM 1264 N N . LEU A 1 152 ? -3.162 -8.646 14.023 1.00 65.62 152 LEU A N 1
ATOM 1265 C CA . LEU A 1 152 ? -2.524 -9.407 12.946 1.00 65.62 152 LEU A CA 1
ATOM 1266 C C . LEU A 1 152 ? -1.400 -10.271 13.500 1.00 65.62 152 LEU A C 1
ATOM 1268 O O . LEU A 1 152 ? -0.552 -9.678 14.204 1.00 65.62 152 LEU A O 1
#